Protein AF-A0A1X0RHP6-F1 (afdb_monomer)

Foldseek 3Di:
DDWFAFPFPRDTWADQFDWDQDVNDTDTHGNPPATHDPDCPGPCNVVVHTTDTVVVVVVVVVVVVVVCCCVPVVDDPPPDPDPPVVVCVVPDDDDD

Secondary structure (DSSP, 8-state):
----BBTTT-PBEEPSEEEEEETTEEEEEEPSSSPEE--TT-HHHHTTPPPPBHHHHHHHHHHHHHHHHHHHH-S--------GGGGGGGGSPPP-

Sequence (96 aa):
MTSQTCVYCFSKLDHPIHKRMVKGKETNVTSNGSFIRRNPKCVLVTKRQPVKSRDTLSALAVGLSGLYIFYFTKHFPVLKSASVNQILNLTSPLPS

Organism: NCBI:txid86635

Structure (mmCIF, N/CA/C/O backbone):
data_AF-A0A1X0RHP6-F1
#
_entry.id   AF-A0A1X0RHP6-F1
#
loop_
_atom_site.group_PDB
_atom_site.id
_atom_site.type_symbol
_atom_site.label_atom_id
_atom_site.label_alt_id
_atom_site.label_comp_id
_atom_site.label_asym_id
_atom_site.label_entity_id
_atom_site.label_seq_id
_atom_site.pdbx_PDB_ins_code
_atom_site.Cartn_x
_atom_site.Cartn_y
_atom_site.Cartn_z
_atom_site.occupancy
_atom_site.B_iso_or_equiv
_atom_site.auth_seq_id
_atom_site.auth_comp_id
_atom_site.auth_asym_id
_atom_site.auth_atom_id
_atom_site.pdbx_PDB_model_num
ATOM 1 N N . MET A 1 1 ? -0.545 14.729 3.009 1.00 48.12 1 MET A N 1
ATOM 2 C CA . MET A 1 1 ? -1.220 13.469 3.398 1.00 48.12 1 MET A CA 1
ATOM 3 C C . MET A 1 1 ? -1.389 12.624 2.142 1.00 48.12 1 MET A C 1
ATOM 5 O O . MET A 1 1 ? -2.132 13.030 1.259 1.00 48.12 1 MET A O 1
ATOM 9 N N . THR A 1 2 ? -0.654 11.522 1.998 1.00 58.81 2 THR A N 1
ATOM 10 C CA . THR A 1 2 ? -0.716 10.647 0.814 1.00 58.81 2 THR A CA 1
ATOM 11 C C . THR A 1 2 ? -1.785 9.581 1.018 1.00 58.81 2 THR A C 1
ATOM 13 O O . THR A 1 2 ? -1.630 8.665 1.822 1.00 58.81 2 THR A O 1
ATOM 16 N N . SER A 1 3 ? -2.913 9.719 0.324 1.00 65.88 3 SER A N 1
ATOM 17 C CA . SER A 1 3 ? -3.955 8.697 0.335 1.00 65.88 3 SER A CA 1
ATOM 18 C C . SER A 1 3 ? -3.622 7.590 -0.652 1.00 65.88 3 SER A C 1
ATOM 20 O O . SER A 1 3 ? -3.486 7.871 -1.839 1.00 65.88 3 SER A O 1
ATOM 22 N N . GLN A 1 4 ? -3.533 6.354 -0.167 1.00 81.56 4 GLN A N 1
ATOM 23 C CA . GLN A 1 4 ? -3.326 5.177 -1.010 1.00 81.56 4 GLN A CA 1
ATOM 24 C C . GLN A 1 4 ? -4.660 4.515 -1.365 1.00 81.56 4 GLN A C 1
ATOM 26 O O . GLN A 1 4 ? -5.680 4.752 -0.710 1.00 81.56 4 GLN A O 1
ATOM 31 N N . THR A 1 5 ? -4.670 3.671 -2.394 1.00 86.12 5 THR A N 1
ATOM 32 C CA . THR A 1 5 ? -5.871 2.919 -2.806 1.00 86.12 5 THR A CA 1
ATOM 33 C C . THR A 1 5 ? -5.662 1.415 -2.692 1.00 86.12 5 THR A C 1
ATOM 35 O O . THR A 1 5 ? -4.559 0.906 -2.876 1.00 86.12 5 THR A O 1
ATOM 38 N N . CYS A 1 6 ? -6.709 0.666 -2.343 1.00 85.00 6 CYS A N 1
ATOM 39 C CA . CYS A 1 6 ? -6.623 -0.793 -2.273 1.00 85.00 6 CYS A CA 1
ATOM 40 C C . CYS A 1 6 ? -6.625 -1.423 -3.676 1.00 85.00 6 CYS A C 1
ATOM 42 O O . CYS A 1 6 ? -7.479 -1.081 -4.488 1.00 85.00 6 CYS A O 1
ATOM 44 N N . VAL A 1 7 ? -5.753 -2.412 -3.920 1.00 87.19 7 VAL A N 1
ATOM 45 C CA . VAL A 1 7 ? -5.683 -3.159 -5.199 1.00 87.19 7 VAL A CA 1
ATOM 46 C C . VAL A 1 7 ? -7.001 -3.849 -5.569 1.00 87.19 7 VAL A C 1
ATOM 48 O O . VAL A 1 7 ? -7.339 -3.930 -6.740 1.00 87.19 7 VAL A O 1
ATOM 51 N N . TYR A 1 8 ? -7.747 -4.350 -4.581 1.00 84.81 8 TYR A N 1
ATOM 52 C CA . TYR A 1 8 ? -8.895 -5.230 -4.833 1.00 84.81 8 TYR A CA 1
ATOM 53 C C . TYR A 1 8 ? -10.231 -4.495 -4.903 1.00 84.81 8 TYR A C 1
ATOM 55 O O . TYR A 1 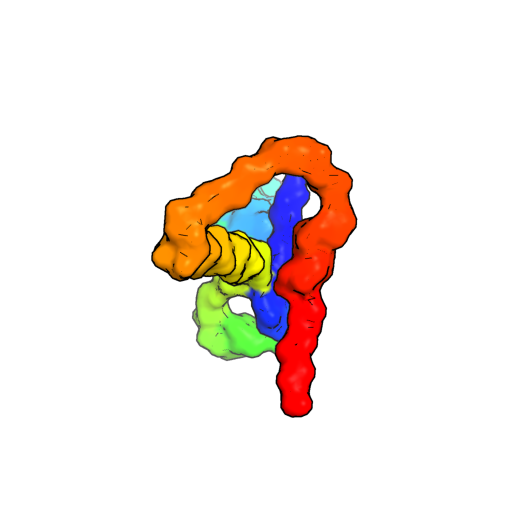8 ? -11.077 -4.831 -5.719 1.00 84.81 8 TYR A O 1
ATOM 63 N N . CYS A 1 9 ? -10.459 -3.530 -4.008 1.00 85.31 9 CYS A N 1
ATOM 64 C CA . CYS A 1 9 ? -11.743 -2.826 -3.923 1.00 85.31 9 CYS A CA 1
ATOM 65 C C . CYS A 1 9 ? -11.674 -1.374 -4.398 1.00 85.31 9 CYS A C 1
ATOM 67 O O . CYS A 1 9 ? -12.667 -0.663 -4.256 1.00 85.31 9 CYS A O 1
ATOM 69 N N . PHE A 1 10 ? -10.503 -0.910 -4.861 1.00 84.31 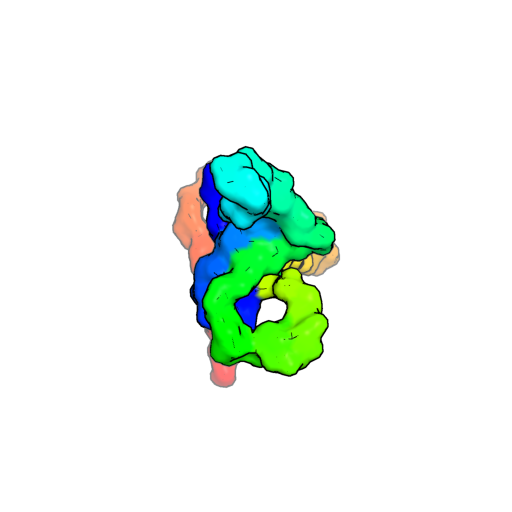10 PHE A N 1
ATOM 70 C CA . PHE A 1 10 ? -10.245 0.456 -5.349 1.00 84.31 10 PHE A CA 1
ATOM 71 C C . PHE A 1 10 ? -10.662 1.580 -4.389 1.00 84.31 10 PHE A C 1
ATOM 73 O O . PHE A 1 10 ? -10.687 2.754 -4.740 1.00 84.31 10 PHE A O 1
ATOM 80 N N . SER A 1 11 ? -10.973 1.226 -3.144 1.00 84.69 11 SER A N 1
ATOM 81 C CA . SER A 1 11 ? -11.406 2.158 -2.117 1.00 84.69 11 SER A CA 1
ATOM 82 C C . SER A 1 11 ? -10.189 2.816 -1.479 1.00 84.69 11 SER A C 1
ATOM 84 O O . SER A 1 11 ? -9.115 2.206 -1.382 1.00 84.69 11 SER A O 1
ATOM 86 N N . LYS A 1 12 ? -10.382 4.046 -1.005 1.00 83.62 12 LYS A N 1
ATOM 87 C CA . LYS A 1 12 ? -9.363 4.815 -0.294 1.00 83.62 12 LYS A CA 1
ATOM 88 C C . LYS A 1 12 ? -8.924 4.080 0.976 1.00 83.62 12 LYS A C 1
ATOM 90 O O . LYS A 1 12 ? -9.753 3.552 1.722 1.00 83.62 12 LYS A O 1
ATOM 95 N N . LEU A 1 13 ? -7.616 4.038 1.186 1.00 81.88 13 LEU A N 1
ATOM 96 C CA . LEU A 1 13 ? -6.979 3.541 2.393 1.00 81.88 13 LEU A CA 1
ATOM 97 C C . LEU A 1 13 ? -6.730 4.696 3.352 1.00 81.88 13 LEU A C 1
ATOM 99 O O . LEU A 1 13 ? -6.303 5.775 2.936 1.00 81.88 13 LEU A O 1
ATOM 103 N N . ASP A 1 14 ? -6.983 4.446 4.630 1.00 77.81 14 ASP A N 1
ATOM 104 C CA . ASP A 1 14 ? -6.669 5.387 5.693 1.00 77.81 14 ASP A CA 1
ATOM 105 C C . ASP A 1 14 ? -5.262 5.173 6.221 1.00 77.81 14 ASP A C 1
ATOM 107 O O . ASP A 1 14 ? -4.716 4.063 6.205 1.00 77.81 14 ASP A O 1
ATOM 111 N N . HIS A 1 15 ? -4.697 6.266 6.727 1.00 75.94 15 HIS A N 1
ATOM 112 C CA . HIS A 1 15 ? -3.382 6.256 7.336 1.00 75.94 15 HIS A CA 1
ATOM 113 C C . HIS A 1 15 ? -3.345 5.225 8.476 1.00 75.94 15 HIS A C 1
ATOM 115 O O . HIS A 1 15 ? -4.287 5.160 9.268 1.00 75.94 15 HIS A O 1
ATOM 121 N N . PRO A 1 16 ? -2.248 4.461 8.622 1.00 72.69 16 PRO A N 1
ATOM 122 C CA . PRO A 1 16 ? -2.063 3.565 9.764 1.00 72.69 16 PRO A CA 1
ATOM 123 C C . PRO A 1 16 ? -2.113 4.279 11.124 1.00 72.69 16 PRO A C 1
ATOM 125 O O . PRO A 1 16 ? -2.290 3.642 12.152 1.00 72.69 16 PRO A O 1
ATOM 128 N N . ILE A 1 17 ? -1.991 5.607 11.142 1.00 76.88 17 ILE A N 1
ATOM 129 C CA . ILE A 1 17 ? -2.115 6.428 12.343 1.00 76.88 17 ILE A CA 1
ATOM 130 C C . ILE A 1 17 ? -3.482 7.082 12.242 1.00 76.88 17 ILE A C 1
ATOM 132 O O . ILE A 1 17 ? -3.719 7.889 11.342 1.00 76.88 17 ILE A O 1
ATOM 136 N N . HIS A 1 18 ? -4.381 6.712 13.141 1.00 75.50 18 HIS A N 1
ATOM 137 C CA . HIS A 1 18 ? -5.724 7.265 13.187 1.00 75.50 18 HIS A CA 1
ATOM 138 C C . HIS A 1 18 ? -6.048 7.707 14.604 1.00 75.50 18 HIS A C 1
ATOM 140 O O . HIS A 1 18 ? -5.577 7.136 15.589 1.00 75.50 18 HIS A O 1
ATOM 146 N N . LYS A 1 19 ? -6.865 8.748 14.706 1.00 80.12 19 LYS A N 1
ATOM 147 C CA . LYS A 1 19 ? -7.319 9.248 15.992 1.00 80.12 19 LYS A CA 1
ATOM 148 C C . LYS A 1 19 ? -8.467 8.379 16.489 1.00 80.12 19 LYS A C 1
ATOM 150 O O . LYS A 1 19 ? -9.439 8.161 15.764 1.00 80.12 19 LYS A O 1
ATOM 155 N N . ARG A 1 20 ? -8.357 7.881 17.718 1.00 78.69 20 ARG A N 1
ATOM 156 C CA . ARG A 1 20 ? -9.417 7.125 18.387 1.00 78.69 20 ARG A CA 1
ATOM 157 C C . ARG A 1 20 ? -9.697 7.745 19.747 1.00 78.69 20 ARG A C 1
ATOM 159 O O . ARG A 1 20 ? -8.780 8.027 20.513 1.00 78.69 20 ARG A O 1
ATOM 166 N N . MET A 1 21 ? -10.974 7.920 20.057 1.00 78.12 21 MET A N 1
ATOM 167 C CA . MET A 1 21 ? -11.421 8.240 21.409 1.00 78.12 21 MET A CA 1
ATOM 168 C C . MET A 1 21 ? -11.241 7.004 22.293 1.00 78.12 21 MET A C 1
ATOM 170 O O . MET A 1 21 ? -11.900 5.984 22.087 1.00 78.12 21 MET A O 1
ATOM 174 N N . VAL A 1 22 ? -10.332 7.085 23.263 1.00 78.38 22 VAL A N 1
ATOM 175 C CA . VAL A 1 22 ? -10.129 6.056 24.289 1.00 78.38 22 VAL A CA 1
ATOM 176 C C . VAL A 1 22 ? -10.334 6.729 25.640 1.00 78.38 22 VAL A C 1
ATOM 178 O O . VAL A 1 22 ? -9.621 7.670 25.979 1.00 78.38 22 VAL A O 1
ATOM 181 N N . LYS A 1 23 ? -11.339 6.281 26.403 1.00 79.94 23 LYS A N 1
ATOM 182 C CA . LYS A 1 23 ? -11.699 6.857 27.717 1.00 79.94 23 LYS A CA 1
ATOM 183 C C . LYS A 1 23 ? -11.873 8.391 27.699 1.00 79.94 23 LYS A C 1
ATOM 185 O O . LYS A 1 23 ? -11.390 9.082 28.588 1.00 79.94 23 LYS A O 1
ATOM 190 N N . GLY A 1 24 ? -12.521 8.935 26.667 1.00 86.25 24 GLY A N 1
ATOM 191 C CA . GLY A 1 24 ? -12.795 10.377 26.566 1.00 86.25 24 GLY A CA 1
ATOM 192 C C . GLY A 1 24 ? -11.597 11.250 26.170 1.00 86.25 24 GLY A C 1
ATOM 193 O O . GLY A 1 24 ? -11.753 12.463 26.061 1.00 86.25 24 GLY A O 1
ATOM 194 N N . LYS A 1 25 ? -10.416 10.667 25.921 1.00 85.62 25 LYS A N 1
ATOM 195 C CA . LYS A 1 25 ? -9.259 11.378 25.360 1.00 85.62 25 LYS A CA 1
ATOM 196 C C . LYS A 1 25 ? -8.991 10.934 23.927 1.00 85.62 25 LYS A C 1
ATOM 198 O O . LYS A 1 25 ? -9.013 9.743 23.604 1.00 85.62 25 LYS A O 1
ATOM 203 N N . GLU A 1 26 ? -8.710 11.907 23.067 1.00 81.62 26 GLU A N 1
ATOM 204 C CA . GLU A 1 26 ? -8.256 11.659 21.703 1.00 81.62 26 GLU A CA 1
ATOM 205 C C . GLU A 1 26 ? -6.831 11.094 21.754 1.00 81.62 26 GLU A C 1
ATOM 207 O O . GLU A 1 26 ? -5.898 11.767 22.186 1.00 81.62 26 GLU A O 1
ATOM 212 N N . THR A 1 27 ? -6.669 9.831 21.363 1.00 80.00 27 THR A N 1
ATOM 213 C CA . THR A 1 27 ? -5.372 9.148 21.344 1.00 80.00 27 THR A CA 1
ATOM 214 C C . THR A 1 27 ? -5.043 8.747 19.912 1.00 80.00 27 THR A C 1
ATOM 216 O O . THR A 1 27 ? -5.892 8.201 19.202 1.00 80.00 27 THR A O 1
ATOM 219 N N . ASN A 1 28 ? -3.811 9.005 19.473 1.00 79.62 28 ASN A N 1
ATOM 220 C CA . ASN A 1 28 ? -3.319 8.491 18.198 1.00 79.62 28 ASN A CA 1
ATOM 221 C C . ASN A 1 28 ? -3.075 6.988 18.339 1.00 79.62 28 ASN A C 1
ATOM 223 O O . ASN A 1 28 ? -2.214 6.562 19.106 1.00 79.62 28 ASN A O 1
ATOM 227 N N . VAL A 1 29 ? -3.846 6.190 17.608 1.00 74.88 29 VAL A N 1
ATOM 228 C CA . VAL A 1 29 ? -3.689 4.741 17.555 1.00 74.88 29 VAL A CA 1
ATOM 229 C C . VAL A 1 29 ? -3.008 4.389 16.244 1.00 74.88 29 VAL A C 1
ATOM 231 O O . VAL A 1 29 ? -3.499 4.702 15.156 1.00 74.88 29 VAL A O 1
ATOM 234 N N . THR A 1 30 ? -1.873 3.715 16.359 1.00 71.56 30 THR A N 1
ATOM 235 C CA . THR A 1 30 ? -1.143 3.173 15.219 1.00 71.56 30 THR A CA 1
ATOM 236 C C . THR A 1 30 ? -1.607 1.735 15.006 1.00 71.56 30 THR A C 1
ATOM 238 O O . THR A 1 30 ? -1.438 0.894 15.886 1.00 71.56 30 THR A O 1
ATOM 241 N N . SER A 1 31 ? -2.221 1.430 13.863 1.00 70.00 31 SER A N 1
ATOM 242 C CA . SER A 1 31 ? -2.374 0.040 13.424 1.00 70.00 31 SER A CA 1
ATOM 243 C C . SER A 1 31 ? -0.992 -0.513 13.087 1.00 70.00 31 SER A C 1
ATOM 245 O O . SER A 1 31 ? -0.156 0.226 12.578 1.00 70.00 31 SER A O 1
ATOM 247 N N . ASN A 1 32 ? -0.744 -1.795 13.373 1.00 64.81 32 ASN A N 1
ATOM 248 C CA . ASN A 1 32 ? 0.547 -2.483 13.205 1.00 64.81 32 ASN A CA 1
ATOM 249 C C . ASN A 1 32 ? 1.126 -2.369 11.775 1.00 64.81 32 ASN A C 1
ATOM 251 O O . ASN A 1 32 ? 1.003 -3.292 10.972 1.00 64.81 32 ASN A O 1
ATOM 255 N N . GLY A 1 33 ? 1.712 -1.221 11.432 1.00 62.34 33 GLY A N 1
ATOM 256 C CA . GLY A 1 33 ? 2.364 -0.897 10.160 1.00 62.34 33 GLY A CA 1
ATOM 257 C C . GLY A 1 33 ? 1.482 -0.896 8.905 1.00 62.34 33 GLY A C 1
ATOM 258 O O . GLY A 1 33 ? 1.923 -0.424 7.861 1.00 62.34 33 GLY A O 1
ATOM 259 N N . SER A 1 34 ? 0.252 -1.414 8.959 1.00 67.62 34 SER A N 1
ATOM 260 C CA . SER A 1 34 ? -0.602 -1.590 7.780 1.00 67.62 34 SER A CA 1
ATOM 261 C C . SER A 1 34 ? -1.675 -0.509 7.686 1.00 67.62 34 SER A C 1
ATOM 263 O O . SER A 1 34 ? -2.333 -0.193 8.680 1.00 67.62 34 SER A O 1
ATOM 265 N N . PHE A 1 35 ? -1.866 0.027 6.475 1.00 70.94 35 PHE A N 1
ATOM 266 C CA . PHE A 1 35 ? -2.976 0.919 6.139 1.00 70.94 35 PHE A CA 1
ATOM 267 C C . PHE A 1 35 ? -4.313 0.351 6.605 1.00 70.94 35 PHE A C 1
ATOM 269 O O . PHE A 1 35 ? -4.580 -0.849 6.491 1.00 70.94 35 PHE A O 1
ATOM 276 N N . ILE A 1 36 ? -5.181 1.234 7.086 1.00 71.12 36 ILE A N 1
ATOM 277 C CA . ILE A 1 36 ? -6.481 0.841 7.615 1.00 71.12 36 ILE A CA 1
ATOM 278 C C . ILE A 1 36 ? -7.491 0.864 6.474 1.00 71.12 36 ILE A C 1
ATOM 280 O O . ILE A 1 36 ? -7.552 1.802 5.676 1.00 71.12 36 ILE A O 1
ATOM 284 N N . ARG A 1 37 ? -8.306 -0.188 6.385 1.00 72.44 37 ARG A N 1
ATOM 285 C CA . ARG A 1 37 ? -9.442 -0.230 5.462 1.00 72.44 37 ARG A CA 1
ATOM 286 C C . ARG A 1 37 ? -10.741 0.081 6.179 1.00 72.44 37 ARG A C 1
ATOM 288 O O . ARG A 1 37 ? -11.030 -0.521 7.20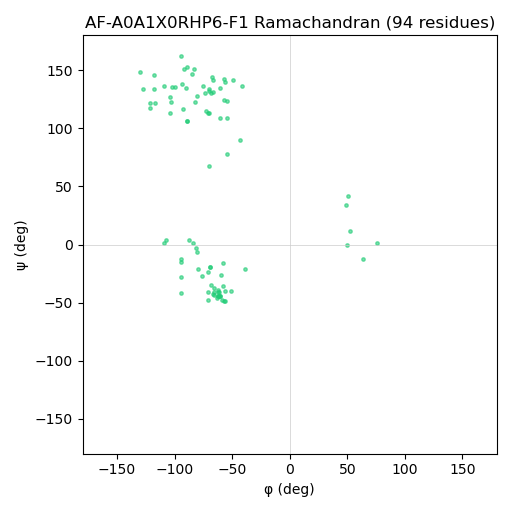5 1.00 72.44 37 ARG A O 1
ATOM 295 N N . ARG A 1 38 ? -11.568 0.919 5.548 1.00 69.44 38 ARG A N 1
ATOM 296 C CA . ARG A 1 38 ? -12.967 1.143 5.949 1.00 69.44 38 ARG A CA 1
ATOM 297 C C . ARG A 1 38 ? -13.986 0.291 5.203 1.00 69.44 38 ARG A C 1
ATOM 299 O O . ARG A 1 38 ? -15.126 0.241 5.632 1.00 69.44 38 ARG A O 1
ATOM 306 N N . ASN A 1 39 ? -13.619 -0.343 4.086 1.00 75.12 39 ASN A N 1
ATOM 307 C CA . ASN A 1 39 ? -14.587 -1.073 3.268 1.00 75.12 39 ASN A CA 1
ATOM 308 C C . ASN A 1 39 ? -14.724 -2.540 3.734 1.00 75.12 39 ASN A C 1
ATOM 310 O O . ASN A 1 39 ? -13.821 -3.334 3.444 1.00 75.12 39 ASN A O 1
ATOM 314 N N . PRO A 1 40 ? -15.835 -2.926 4.399 1.00 74.94 40 PRO A N 1
ATOM 315 C CA . PRO A 1 40 ? -16.043 -4.293 4.879 1.00 74.94 40 PRO A CA 1
ATOM 316 C C . PRO A 1 40 ? -16.269 -5.299 3.743 1.00 74.94 40 PRO A C 1
ATOM 318 O O . PRO A 1 40 ? -16.072 -6.492 3.941 1.00 74.94 40 PRO A O 1
ATOM 321 N N . LYS A 1 41 ? -16.640 -4.834 2.541 1.00 80.25 41 LYS A N 1
ATOM 322 C CA . LYS A 1 41 ? -16.898 -5.684 1.366 1.00 80.25 41 LYS A CA 1
ATOM 323 C C . LYS A 1 41 ? -15.621 -6.092 0.623 1.00 80.25 41 LYS A C 1
ATOM 325 O O . LYS A 1 41 ? -15.685 -6.798 -0.377 1.00 80.25 41 LYS A O 1
ATOM 330 N N . CYS A 1 42 ? -14.450 -5.618 1.051 1.00 82.75 42 CYS A N 1
ATOM 331 C CA . CYS A 1 42 ? -13.201 -5.957 0.382 1.00 82.75 42 CYS A CA 1
ATOM 332 C C . CYS A 1 42 ? -12.793 -7.408 0.685 1.00 82.75 42 CYS A C 1
ATOM 334 O O . CYS A 1 42 ? -12.677 -7.782 1.848 1.00 82.75 42 CYS A O 1
ATOM 336 N N . VAL A 1 43 ? -12.463 -8.191 -0.349 1.00 83.94 43 VAL A N 1
ATOM 337 C CA . VAL A 1 43 ? -12.072 -9.615 -0.243 1.00 83.94 43 VAL A CA 1
ATOM 338 C C . VAL A 1 43 ? -10.966 -9.860 0.786 1.00 83.94 43 VAL A C 1
ATOM 340 O O . VAL A 1 43 ? -10.999 -10.827 1.542 1.00 83.94 43 VAL A O 1
ATOM 343 N N . LEU A 1 44 ? -9.982 -8.968 0.851 1.00 80.38 44 LEU A N 1
ATOM 344 C CA . LEU A 1 44 ? -8.889 -9.091 1.812 1.00 80.38 44 LEU A CA 1
ATOM 345 C C . LEU A 1 44 ? -9.341 -8.821 3.269 1.00 80.38 44 LEU A C 1
ATOM 347 O O . LEU A 1 44 ? -8.682 -9.301 4.184 1.00 80.38 44 LEU A O 1
ATOM 351 N N . VAL A 1 45 ? -10.432 -8.072 3.505 1.00 75.94 45 VAL A N 1
ATOM 352 C CA . VAL A 1 45 ? -11.052 -7.946 4.844 1.00 75.94 45 VAL A CA 1
ATOM 353 C C . VAL A 1 45 ? -11.725 -9.260 5.216 1.00 75.94 45 VAL A C 1
ATOM 355 O O . VAL A 1 45 ? -11.457 -9.793 6.291 1.00 75.94 45 VAL A O 1
ATOM 358 N N . THR A 1 46 ? -12.510 -9.831 4.298 1.00 79.25 46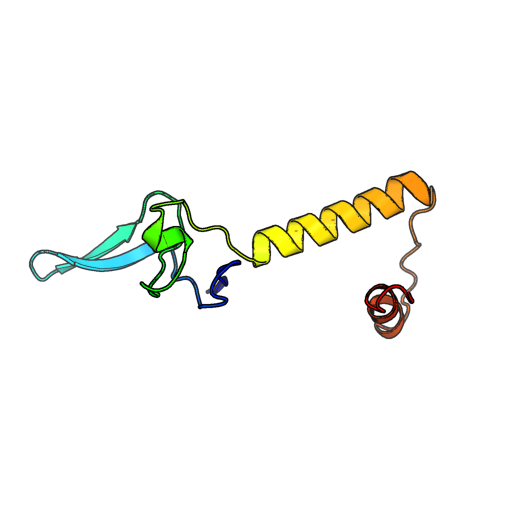 THR A N 1
ATOM 359 C CA . THR A 1 46 ? -13.155 -11.139 4.481 1.00 79.25 46 THR A CA 1
ATOM 360 C C . THR A 1 46 ? -12.134 -12.233 4.797 1.00 79.25 46 THR A C 1
ATOM 362 O O . THR A 1 46 ? -12.357 -13.054 5.680 1.00 79.25 46 THR A O 1
ATOM 365 N N . LYS A 1 47 ? -10.976 -12.209 4.127 1.00 81.44 47 LYS A N 1
ATOM 366 C CA . LYS A 1 47 ? -9.888 -13.180 4.319 1.00 81.44 47 LYS A CA 1
ATOM 367 C C . LYS A 1 47 ? -8.888 -12.813 5.427 1.00 81.44 47 LYS A C 1
ATOM 369 O O . LYS A 1 47 ? -7.897 -13.518 5.579 1.00 81.44 47 LYS A O 1
ATOM 374 N N . ARG A 1 48 ? -9.107 -11.723 6.180 1.00 78.75 48 ARG A N 1
ATOM 375 C CA . ARG A 1 48 ? -8.189 -11.205 7.224 1.00 78.75 48 ARG A CA 1
ATOM 376 C C . ARG A 1 48 ? -6.728 -11.073 6.761 1.00 78.75 48 ARG A C 1
ATOM 378 O O . ARG A 1 48 ? -5.795 -11.268 7.534 1.00 78.75 48 ARG A O 1
ATOM 385 N N . GLN A 1 49 ? -6.527 -10.742 5.491 1.00 80.62 49 GLN A N 1
ATOM 386 C CA . GLN A 1 49 ? -5.202 -10.597 4.899 1.00 80.62 49 GLN A CA 1
ATOM 387 C C . GLN A 1 49 ? -4.705 -9.149 4.989 1.00 80.62 49 GLN A C 1
ATOM 389 O O . GLN A 1 49 ? -5.514 -8.209 4.941 1.00 80.62 49 GLN A O 1
ATOM 394 N N . PRO A 1 50 ? -3.375 -8.944 5.066 1.00 77.06 50 PRO A N 1
ATOM 395 C CA . PRO A 1 50 ? -2.794 -7.610 5.080 1.00 77.06 50 PRO A CA 1
ATOM 396 C C . PRO A 1 50 ? -3.209 -6.825 3.834 1.00 77.06 50 PRO A C 1
ATOM 398 O O . PRO A 1 50 ? -3.313 -7.362 2.726 1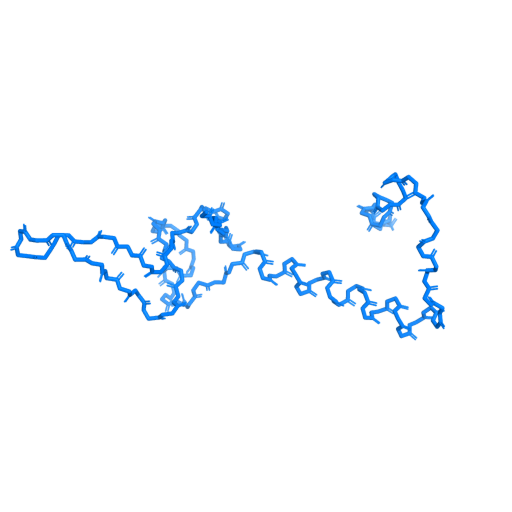.00 77.06 50 PRO A O 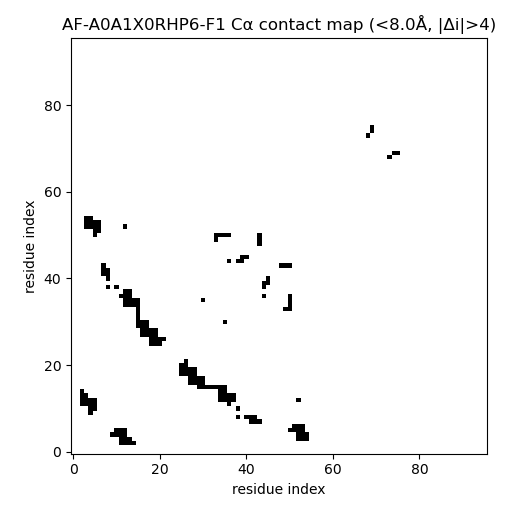1
ATOM 401 N N . VAL A 1 51 ? -3.457 -5.529 4.012 1.00 77.94 51 VAL A N 1
ATOM 402 C CA . VAL A 1 51 ? -3.808 -4.658 2.894 1.00 77.94 51 VAL A CA 1
ATOM 403 C C . VAL A 1 51 ? -2.594 -4.499 1.979 1.00 77.94 51 VAL A C 1
ATOM 405 O O . VAL A 1 51 ? -1.506 -4.153 2.431 1.00 77.94 51 VAL A O 1
ATOM 408 N N . LYS A 1 52 ? -2.798 -4.708 0.678 1.00 81.75 52 LYS A N 1
ATOM 409 C CA . LYS A 1 52 ? -1.860 -4.299 -0.368 1.00 81.75 52 LYS A CA 1
ATOM 410 C C . LYS A 1 52 ? -2.403 -3.049 -1.059 1.00 81.75 52 LYS A C 1
ATOM 412 O O . LYS A 1 52 ? -3.570 -3.035 -1.479 1.00 81.75 52 LYS A O 1
ATOM 417 N N . SER A 1 53 ? -1.588 -2.002 -1.127 1.00 83.88 53 SER A N 1
ATOM 418 C CA . SER A 1 53 ? -1.924 -0.782 -1.853 1.00 83.88 53 SER A CA 1
ATOM 419 C C . SER A 1 53 ? -1.571 -0.914 -3.328 1.00 83.88 53 SER A C 1
ATOM 421 O O . SER A 1 53 ? -0.621 -1.598 -3.716 1.00 83.88 53 SER A O 1
ATOM 423 N N . ARG A 1 54 ? -2.381 -0.270 -4.163 1.00 85.44 54 ARG A N 1
ATOM 424 C CA . ARG A 1 54 ? -2.191 -0.217 -5.610 1.00 85.44 54 ARG A CA 1
ATOM 425 C C . ARG A 1 54 ? -0.964 0.601 -5.968 1.00 85.44 54 ARG A C 1
ATOM 427 O O . ARG A 1 54 ? -0.257 0.243 -6.896 1.00 85.44 54 ARG A O 1
ATOM 434 N N . ASP A 1 55 ? -0.686 1.648 -5.207 1.00 84.31 55 ASP A N 1
ATOM 435 C CA . ASP A 1 55 ? 0.431 2.553 -5.461 1.00 84.31 55 ASP A CA 1
ATOM 436 C C . ASP A 1 55 ? 1.780 1.824 -5.376 1.00 84.31 55 ASP A C 1
ATOM 438 O O . ASP A 1 55 ? 2.642 2.021 -6.228 1.00 84.31 55 ASP A O 1
ATOM 442 N N . THR A 1 56 ? 1.940 0.896 -4.423 1.00 84.50 56 THR A N 1
ATOM 443 C CA . THR A 1 56 ? 3.134 0.039 -4.338 1.00 84.50 56 THR A CA 1
ATOM 444 C C . THR A 1 56 ? 3.251 -0.909 -5.531 1.00 84.50 56 THR A C 1
ATOM 446 O O . THR A 1 56 ? 4.353 -1.127 -6.028 1.00 84.50 56 THR A O 1
ATOM 449 N N . LEU A 1 57 ? 2.132 -1.450 -6.024 1.00 86.25 57 LEU A N 1
ATOM 450 C CA . LEU A 1 57 ? 2.129 -2.289 -7.224 1.00 86.25 57 LEU A CA 1
ATOM 451 C C . LEU A 1 57 ? 2.492 -1.479 -8.476 1.00 86.25 57 LEU A C 1
ATOM 453 O O . LEU A 1 57 ? 3.297 -1.937 -9.279 1.00 86.25 57 LEU A O 1
ATOM 457 N N . SER A 1 58 ? 1.950 -0.267 -8.617 1.00 86.12 58 SER A N 1
ATOM 458 C CA . SER A 1 58 ? 2.304 0.650 -9.703 1.00 86.12 58 SER A CA 1
ATOM 459 C C . SER A 1 58 ? 3.788 1.014 -9.662 1.00 86.12 58 SER A C 1
ATOM 461 O O . SER A 1 58 ? 4.451 0.966 -10.692 1.00 86.12 58 SER A O 1
ATOM 463 N N . ALA A 1 59 ? 4.334 1.323 -8.482 1.00 88.62 59 ALA A N 1
ATOM 464 C CA . ALA A 1 59 ? 5.757 1.618 -8.322 1.00 88.62 59 ALA A CA 1
ATOM 465 C C . ALA A 1 59 ? 6.637 0.419 -8.711 1.00 88.62 59 ALA A C 1
ATOM 467 O O . ALA A 1 59 ? 7.641 0.591 -9.400 1.00 88.62 59 ALA A O 1
ATOM 468 N N . LEU A 1 60 ? 6.232 -0.797 -8.328 1.00 89.94 60 LEU A N 1
ATOM 469 C CA . LEU A 1 60 ? 6.917 -2.022 -8.736 1.00 89.94 60 LEU A CA 1
ATOM 470 C C . LEU A 1 60 ? 6.855 -2.223 -10.254 1.00 89.94 60 LEU A C 1
ATOM 472 O O . LEU A 1 60 ? 7.879 -2.518 -10.858 1.00 89.94 60 LEU A O 1
ATOM 476 N N . ALA A 1 61 ? 5.687 -2.038 -10.874 1.00 90.38 61 ALA A N 1
ATOM 477 C CA . ALA A 1 61 ? 5.527 -2.163 -12.320 1.00 90.38 61 ALA A CA 1
ATOM 478 C C . ALA A 1 61 ? 6.413 -1.159 -13.070 1.00 90.38 61 ALA A C 1
ATOM 480 O O . ALA A 1 61 ? 7.111 -1.543 -14.000 1.00 90.38 61 ALA A O 1
ATOM 481 N N . VAL A 1 62 ? 6.461 0.098 -12.621 1.00 90.94 62 VAL A N 1
ATOM 482 C CA . VAL A 1 62 ? 7.355 1.119 -13.193 1.00 90.94 62 VAL A CA 1
ATOM 483 C C . VAL A 1 62 ? 8.825 0.724 -13.024 1.00 90.94 62 VAL A C 1
ATOM 485 O O . VAL 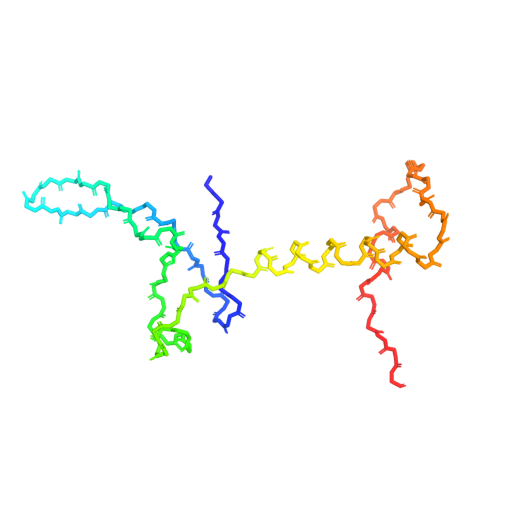A 1 62 ? 9.594 0.822 -13.979 1.00 90.94 62 VAL A O 1
ATOM 488 N N . GLY A 1 63 ? 9.214 0.234 -11.844 1.00 91.38 63 GLY A N 1
ATOM 489 C CA . GLY A 1 63 ? 10.576 -0.236 -11.587 1.00 91.38 63 GLY A CA 1
ATOM 490 C C . GLY A 1 63 ? 10.970 -1.422 -12.470 1.00 91.38 63 GLY A C 1
ATOM 491 O O . GLY A 1 63 ? 12.050 -1.419 -13.053 1.00 91.38 63 GLY A O 1
ATOM 492 N N . LEU A 1 64 ? 10.077 -2.402 -12.625 1.00 90.38 64 LEU A N 1
ATOM 493 C CA . LEU A 1 64 ? 10.284 -3.564 -13.490 1.00 90.38 64 LEU A CA 1
ATOM 494 C C . LEU A 1 64 ? 10.347 -3.173 -14.967 1.00 90.38 64 LEU A C 1
ATOM 496 O O . LEU A 1 64 ? 11.217 -3.670 -15.674 1.00 90.38 64 LEU A O 1
ATOM 500 N N . SER A 1 65 ? 9.493 -2.256 -15.425 1.00 86.75 65 SER A N 1
ATOM 501 C CA . SER A 1 65 ? 9.556 -1.727 -16.790 1.00 86.75 65 SER A CA 1
ATOM 502 C C . SER A 1 65 ? 10.881 -1.012 -17.051 1.00 86.75 65 SER A C 1
ATOM 504 O O . SER A 1 65 ? 11.518 -1.254 -18.073 1.00 86.75 65 SER A O 1
ATOM 506 N N . GLY A 1 66 ? 11.342 -0.179 -16.112 1.00 86.94 66 GLY A N 1
ATOM 507 C CA . GLY A 1 66 ? 12.649 0.474 -16.209 1.00 86.94 66 GLY A CA 1
ATOM 508 C C . GLY A 1 66 ? 13.805 -0.529 -16.230 1.00 86.94 66 GLY A C 1
ATOM 509 O O . GLY A 1 66 ? 14.726 -0.396 -17.035 1.00 86.94 66 GLY A O 1
ATOM 510 N N . LEU A 1 67 ? 13.725 -1.570 -15.398 1.00 87.06 67 LEU A N 1
ATOM 511 C CA . LEU A 1 67 ? 14.720 -2.638 -15.344 1.00 87.06 67 LEU A CA 1
ATOM 512 C C . LEU A 1 67 ? 14.749 -3.457 -16.641 1.00 87.06 67 LEU A C 1
ATOM 514 O O . LEU A 1 67 ? 15.821 -3.737 -17.168 1.00 87.06 67 LEU A O 1
ATOM 518 N N . TYR A 1 68 ? 13.582 -3.798 -17.188 1.00 86.31 68 TYR A N 1
ATOM 519 C CA . TYR A 1 68 ? 13.455 -4.478 -18.475 1.00 86.31 68 TYR A CA 1
ATOM 520 C C . TYR A 1 68 ? 14.088 -3.650 -19.598 1.00 86.31 68 TYR A C 1
ATOM 522 O O . TYR A 1 68 ? 14.923 -4.155 -20.345 1.00 86.31 68 TYR A O 1
ATOM 530 N N . ILE A 1 69 ? 13.775 -2.353 -19.671 1.00 82.31 69 ILE A N 1
ATOM 531 C CA . ILE A 1 69 ? 14.403 -1.450 -20.643 1.00 82.31 69 ILE A CA 1
ATOM 532 C C . ILE A 1 69 ? 15.925 -1.477 -20.469 1.00 82.31 69 ILE A C 1
ATOM 534 O O . ILE A 1 69 ? 16.637 -1.706 -21.444 1.00 82.31 69 ILE A O 1
ATOM 538 N N . PHE A 1 70 ? 16.431 -1.336 -19.242 1.00 80.19 70 PHE A N 1
ATOM 539 C CA . PHE A 1 70 ? 17.869 -1.364 -18.966 1.00 80.19 70 PHE A CA 1
ATOM 540 C C . PHE A 1 70 ? 18.553 -2.652 -19.455 1.00 80.19 70 PHE A C 1
ATOM 542 O O . PHE A 1 70 ? 19.570 -2.585 -20.149 1.00 80.19 70 PHE A O 1
ATOM 549 N N . TYR A 1 71 ? 17.987 -3.821 -19.143 1.00 81.38 71 TYR A N 1
ATOM 550 C CA . TYR A 1 71 ? 18.583 -5.106 -19.519 1.00 81.38 71 TYR A CA 1
ATOM 551 C C . TYR A 1 71 ? 18.510 -5.395 -21.020 1.00 81.38 71 TYR A C 1
ATOM 553 O O . TYR A 1 71 ? 19.480 -5.907 -21.582 1.00 81.38 71 TYR A O 1
ATOM 561 N N . PHE A 1 72 ? 17.38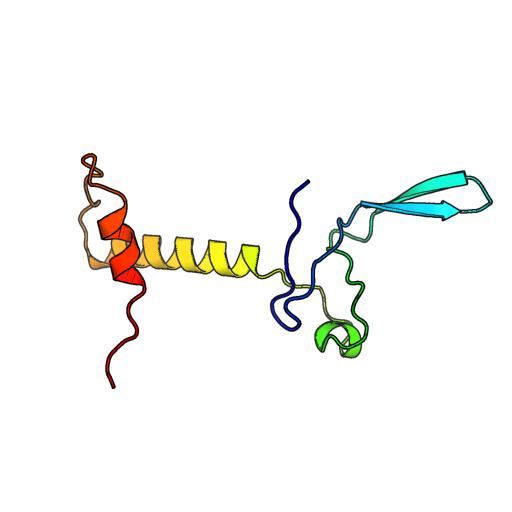7 -5.082 -21.672 1.00 76.44 72 PHE A N 1
ATOM 562 C CA . PHE A 1 72 ? 17.137 -5.508 -23.051 1.00 76.44 72 PHE A CA 1
ATOM 563 C C . PHE A 1 72 ? 17.529 -4.468 -24.101 1.00 76.44 72 PHE A C 1
ATOM 565 O O . PHE A 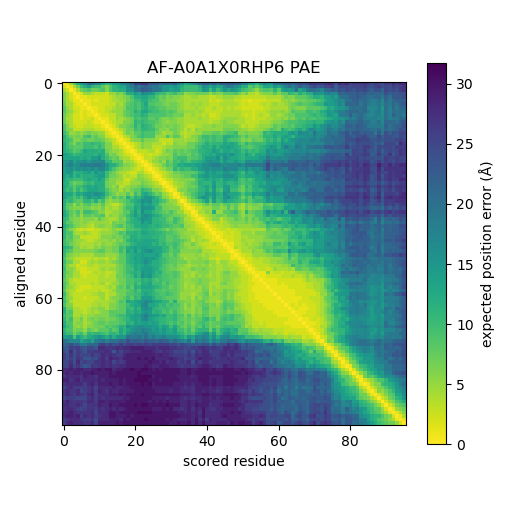1 72 ? 17.893 -4.847 -25.210 1.00 76.44 72 PHE A O 1
ATOM 572 N N . THR A 1 73 ? 17.504 -3.171 -23.778 1.00 67.94 73 THR A N 1
ATOM 573 C CA . THR A 1 73 ? 17.840 -2.123 -24.763 1.00 67.94 73 THR A CA 1
ATOM 574 C C . THR A 1 73 ? 19.301 -1.681 -24.722 1.00 67.94 73 THR A C 1
ATOM 576 O O . THR A 1 73 ? 19.737 -1.019 -25.659 1.00 67.94 73 THR A O 1
ATOM 579 N N . LYS A 1 74 ? 20.076 -2.055 -23.684 1.00 60.12 74 LYS A N 1
ATOM 580 C CA . LYS A 1 74 ? 21.515 -1.740 -23.471 1.00 60.12 74 LYS A CA 1
ATOM 581 C C . LYS A 1 74 ? 21.933 -0.265 -23.620 1.00 60.12 74 LYS A C 1
ATOM 583 O O . LYS A 1 74 ? 23.095 0.062 -23.393 1.00 60.12 74 LYS A O 1
ATOM 588 N N . HIS A 1 75 ? 21.008 0.632 -23.927 1.00 59.34 75 HIS A N 1
ATOM 589 C CA . HIS A 1 75 ? 21.204 2.062 -24.041 1.00 59.34 75 HIS A CA 1
ATOM 590 C C . HIS A 1 75 ? 20.268 2.741 -23.055 1.00 59.34 75 HIS A C 1
ATOM 592 O O . HIS A 1 75 ? 19.050 2.598 -23.131 1.00 59.34 75 HIS A O 1
ATOM 598 N N . PHE A 1 76 ? 20.842 3.518 -22.138 1.00 51.44 76 PHE A N 1
ATOM 599 C CA . PHE A 1 76 ? 20.065 4.529 -21.439 1.00 51.44 76 PHE A CA 1
ATOM 600 C C . PHE A 1 76 ? 19.399 5.410 -22.501 1.00 51.44 76 PHE A C 1
ATOM 602 O O . PHE A 1 76 ? 20.124 5.969 -23.334 1.00 51.44 76 PHE A O 1
ATOM 609 N N . PRO A 1 77 ? 18.063 5.566 -22.507 1.00 54.56 77 PRO A N 1
ATOM 610 C CA . PRO A 1 77 ? 17.477 6.643 -23.273 1.00 54.56 77 PRO A CA 1
ATOM 611 C C . PRO A 1 77 ? 18.050 7.924 -22.676 1.00 54.56 77 PRO A C 1
ATOM 613 O O . PRO A 1 77 ? 17.767 8.285 -21.533 1.00 54.56 77 PRO A O 1
ATOM 616 N N . VAL A 1 78 ? 18.936 8.575 -23.427 1.00 50.44 78 VAL A N 1
ATOM 617 C CA . VAL A 1 78 ? 19.354 9.939 -23.139 1.00 50.44 78 VAL A CA 1
ATOM 618 C C . VAL A 1 78 ? 18.063 10.744 -23.059 1.00 50.44 78 VAL A C 1
ATOM 620 O O . VAL A 1 78 ? 17.390 10.944 -24.070 1.00 50.44 78 VAL A O 1
ATOM 623 N N . LEU A 1 79 ? 17.701 11.172 -21.848 1.00 50.72 79 LEU A N 1
ATOM 624 C CA . LEU A 1 79 ? 16.608 12.105 -21.600 1.00 50.72 79 LEU A CA 1
ATOM 625 C C . LEU A 1 79 ? 17.048 13.482 -22.114 1.00 50.72 79 LEU A C 1
ATOM 627 O O . LEU A 1 79 ? 17.308 14.408 -21.352 1.00 50.72 79 LEU A O 1
ATOM 631 N N . LYS A 1 80 ? 17.189 13.621 -23.433 1.00 50.25 80 LYS A N 1
ATOM 632 C CA . LYS A 1 80 ? 17.115 14.932 -24.070 1.00 50.25 80 LYS A CA 1
ATOM 633 C C . LYS A 1 80 ? 15.680 15.384 -23.890 1.00 50.25 80 LYS A C 1
ATOM 635 O O . LYS A 1 80 ? 14.784 14.587 -24.136 1.00 50.25 80 LYS A O 1
ATOM 640 N N . SER A 1 81 ? 15.504 16.619 -23.418 1.00 50.59 81 SER A N 1
ATOM 641 C CA . SER A 1 81 ? 14.216 17.285 -23.204 1.00 50.59 81 SER A CA 1
ATOM 642 C C . SER A 1 81 ? 13.281 17.036 -24.391 1.00 50.59 81 SER A C 1
ATOM 644 O O . SER A 1 81 ? 13.317 17.741 -25.395 1.00 50.59 81 SER A O 1
ATOM 646 N N . ALA A 1 82 ? 12.507 15.963 -24.309 1.00 50.03 82 ALA A N 1
ATOM 647 C CA . ALA A 1 82 ? 11.560 15.542 -25.315 1.00 50.03 82 ALA A CA 1
ATOM 648 C C . ALA A 1 82 ? 10.208 15.631 -24.633 1.00 50.03 82 ALA A C 1
ATOM 650 O O . ALA A 1 82 ? 9.988 15.059 -23.563 1.00 50.03 82 ALA A O 1
ATOM 651 N N . SER A 1 83 ? 9.343 16.442 -25.233 1.00 47.03 83 SER A N 1
ATOM 652 C CA . SER A 1 83 ? 7.992 16.728 -24.775 1.00 47.03 83 SER A CA 1
ATOM 653 C C . SER A 1 83 ? 7.291 15.466 -24.267 1.00 47.03 83 SER A C 1
ATOM 655 O O . SER A 1 83 ? 7.326 14.431 -24.937 1.00 47.03 83 SER A O 1
ATOM 657 N N . VAL A 1 84 ? 6.610 15.606 -23.128 1.00 55.53 84 VAL A N 1
ATOM 658 C CA . VAL A 1 84 ? 5.829 14.618 -22.348 1.00 55.53 84 VAL A CA 1
ATOM 659 C C . VAL A 1 84 ? 5.009 13.613 -23.186 1.00 55.53 84 VAL A C 1
ATOM 661 O O . VAL A 1 84 ? 4.720 12.508 -22.733 1.00 55.53 84 VAL A O 1
ATOM 664 N N . ASN A 1 85 ? 4.706 13.945 -24.438 1.00 49.75 85 ASN A N 1
ATOM 665 C CA . ASN A 1 85 ? 3.970 13.135 -25.405 1.00 49.75 85 ASN A CA 1
ATOM 666 C C . ASN A 1 85 ? 4.607 11.771 -25.742 1.00 49.75 85 ASN A C 1
ATOM 668 O O . ASN A 1 85 ? 3.876 10.851 -26.092 1.00 49.75 85 ASN A O 1
ATOM 672 N N . GLN A 1 86 ? 5.929 11.586 -25.616 1.00 51.75 86 GLN A N 1
ATOM 673 C CA . GLN A 1 86 ? 6.559 10.287 -25.930 1.00 51.75 86 GLN A CA 1
ATOM 674 C C . GLN A 1 86 ? 6.413 9.233 -24.820 1.00 51.75 86 GLN A C 1
ATOM 676 O O . GLN A 1 86 ? 6.486 8.040 -25.102 1.00 51.75 86 GLN A O 1
ATOM 681 N N . ILE A 1 87 ? 6.148 9.644 -23.574 1.00 52.22 87 ILE A N 1
ATOM 682 C CA . ILE A 1 87 ? 5.958 8.711 -22.448 1.00 52.22 87 ILE A CA 1
ATOM 683 C C . ILE A 1 87 ? 4.570 8.043 -22.524 1.00 52.22 87 ILE A C 1
ATOM 685 O O . ILE A 1 87 ? 4.406 6.902 -22.098 1.00 52.22 87 ILE A O 1
ATOM 689 N N . LEU A 1 88 ? 3.586 8.706 -23.143 1.00 51.31 88 LEU A N 1
ATOM 690 C CA . LEU A 1 88 ? 2.218 8.197 -23.318 1.00 51.31 88 LEU A CA 1
ATOM 691 C C . LEU A 1 88 ? 2.118 7.008 -24.296 1.00 51.31 88 LEU A C 1
ATOM 693 O O . LEU A 1 88 ? 1.158 6.238 -24.226 1.00 51.31 88 LEU A O 1
ATOM 697 N N . ASN A 1 89 ? 3.120 6.801 -25.156 1.00 43.09 89 ASN A N 1
ATOM 698 C CA . ASN A 1 89 ? 3.117 5.720 -26.148 1.00 43.09 89 ASN A CA 1
ATOM 699 C C . ASN A 1 89 ? 3.515 4.337 -25.597 1.00 43.09 89 ASN A C 1
ATOM 701 O O . ASN A 1 89 ? 3.374 3.352 -26.312 1.00 43.09 89 ASN A O 1
ATOM 705 N N . LEU A 1 90 ? 3.956 4.223 -24.337 1.00 49.62 90 LEU A N 1
ATOM 706 C CA . LEU A 1 90 ? 4.201 2.922 -23.683 1.00 49.62 90 LEU A CA 1
ATOM 707 C C . LEU A 1 90 ? 2.930 2.300 -23.070 1.00 49.62 90 LEU A C 1
ATOM 709 O O . LEU A 1 90 ? 2.994 1.232 -22.466 1.00 49.62 90 LEU A O 1
ATOM 713 N N . THR A 1 91 ? 1.782 2.967 -23.211 1.00 44.84 91 THR A N 1
ATOM 714 C CA . THR A 1 91 ? 0.483 2.542 -22.662 1.00 44.84 91 THR A CA 1
ATOM 715 C C . THR A 1 91 ? -0.504 2.030 -23.712 1.00 44.84 91 THR A C 1
ATOM 717 O O . THR A 1 91 ? -1.640 1.718 -23.353 1.00 44.84 91 THR A O 1
ATOM 720 N N . SER A 1 92 ? -0.126 1.922 -24.991 1.00 43.84 92 SER A N 1
ATOM 721 C CA . SER A 1 92 ? -1.023 1.311 -25.976 1.00 43.84 92 SER A CA 1
ATOM 722 C C . SER A 1 92 ? -1.141 -0.205 -25.735 1.00 43.84 92 SER A C 1
ATOM 724 O O . SER A 1 92 ? -0.136 -0.876 -25.489 1.00 43.84 92 SER A O 1
ATOM 726 N N . PRO A 1 93 ? -2.365 -0.765 -25.759 1.00 45.31 93 PRO A N 1
ATOM 727 C CA . PRO A 1 93 ? -2.566 -2.196 -25.589 1.00 45.31 93 PRO A CA 1
ATOM 728 C C . PRO A 1 93 ? -1.979 -2.958 -26.783 1.00 45.31 93 PRO A C 1
ATOM 730 O O . PRO A 1 93 ? -2.077 -2.513 -27.927 1.00 45.31 93 PRO A O 1
ATOM 733 N N . LEU A 1 94 ? -1.374 -4.113 -26.494 1.00 41.94 94 LEU A N 1
ATOM 734 C CA . LEU A 1 94 ? -0.875 -5.064 -27.486 1.00 41.94 94 LEU A CA 1
ATOM 735 C C . LEU A 1 94 ? -2.038 -5.475 -28.416 1.00 41.94 94 LEU A C 1
ATOM 737 O O . LEU A 1 94 ? -3.063 -5.922 -27.893 1.00 41.94 94 LEU A O 1
ATOM 741 N N . PRO A 1 95 ? -1.932 -5.321 -29.749 1.00 39.81 95 PRO A N 1
ATOM 742 C CA . PRO A 1 95 ? -2.962 -5.816 -30.651 1.00 39.81 95 PRO A CA 1
ATOM 743 C C . PRO A 1 95 ? -2.936 -7.351 -30.671 1.00 39.81 95 PRO A C 1
ATOM 745 O O . PRO A 1 95 ? -1.868 -7.960 -30.751 1.00 39.81 95 PRO A O 1
ATOM 748 N N . SER A 1 96 ? -4.129 -7.929 -30.535 1.00 42.28 96 SER A N 1
ATOM 749 C CA . SER A 1 96 ? -4.465 -9.354 -30.658 1.00 42.28 96 SER A CA 1
ATOM 750 C C . SER A 1 96 ? -4.194 -9.912 -32.046 1.00 42.28 96 SER A C 1
ATOM 752 O O . SER A 1 96 ? -4.536 -9.186 -33.008 1.00 42.28 96 SER A O 1
#

Radius of gyration: 19.76 Å; Cα contacts (8 Å, |Δi|>4): 90; chains: 1; bounding box: 38×30×58 Å

Nearest PDB structures (foldseek):
  5tjr-assembly1_D  TM=5.077E-01  e=4.303E+00  Pseudomonas sp. AAC

pLDDT: mean 72.22, std 14.76, range [39.81, 91.38]

Mean predicted aligned error: 14.06 Å

Solvent-accessible surface area (backbone atoms only — not comparable to full-atom values): 6143 Å² total; per-residue (Å²): 135,87,76,44,32,30,65,86,64,68,42,72,36,40,63,30,64,39,82,39,77,56,95,89,39,84,38,82,42,69,44,92,88,41,56,38,77,81,62,78,86,27,66,47,57,74,66,73,47,82,76,56,48,36,60,61,52,51,52,49,51,51,51,51,52,52,48,49,46,52,73,75,62,76,53,81,79,76,82,63,97,63,69,76,72,68,69,62,67,79,69,66,79,84,84,130